Protein AF-A0A356ZBE6-F1 (afdb_monomer_lite)

Foldseek 3Di:
DDVVVVVCCVPPVVVVVLVVLLVQLVVCCVPPPVDDLVVSCVSSVHDSVSSVVSVVVVVVVVD

pLDDT: mean 93.41, std 5.54, range [58.69, 97.06]

Sequence (63 aa):
MNQLFTIMERFAPEAIEIMEVRYQVLRQILHNAPVGRRQIARNTGCSERLVRTEVDTLRERGA

Structure (mmCIF, N/CA/C/O backbone):
data_AF-A0A356ZBE6-F1
#
_entry.id   AF-A0A356ZBE6-F1
#
loop_
_atom_site.group_PDB
_atom_site.id
_atom_site.type_symbol
_atom_site.label_atom_id
_atom_site.label_alt_id
_atom_site.label_comp_id
_atom_site.label_asym_id
_atom_site.label_entity_id
_atom_site.label_seq_id
_atom_site.pdbx_PDB_ins_code
_atom_site.Cartn_x
_atom_site.Cartn_y
_atom_site.Cartn_z
_atom_site.occupancy
_atom_site.B_iso_or_equiv
_atom_site.auth_seq_id
_atom_site.auth_comp_id
_atom_site.auth_asym_id
_atom_site.auth_atom_id
_atom_site.pdbx_PDB_model_num
ATOM 1 N N . MET A 1 1 ? -23.650 -3.424 4.459 1.00 58.69 1 MET A N 1
ATOM 2 C CA . MET A 1 1 ? -22.257 -3.484 4.948 1.00 58.69 1 MET A CA 1
ATOM 3 C C . MET A 1 1 ? -22.010 -4.917 5.402 1.00 58.69 1 MET A C 1
ATOM 5 O O . MET A 1 1 ? -22.849 -5.447 6.120 1.00 58.69 1 MET A O 1
ATOM 9 N N . ASN A 1 2 ? -20.990 -5.595 4.870 1.00 80.50 2 ASN A N 1
ATOM 10 C CA . ASN A 1 2 ? -20.755 -7.019 5.148 1.00 80.50 2 ASN A CA 1
ATOM 11 C C . ASN A 1 2 ? -20.371 -7.194 6.626 1.00 80.50 2 ASN A C 1
ATOM 13 O O . ASN A 1 2 ? -19.461 -6.506 7.079 1.00 80.50 2 ASN A O 1
ATOM 17 N N . GLN A 1 3 ? -21.011 -8.112 7.362 1.00 87.88 3 GLN A N 1
ATOM 18 C CA . GLN A 1 3 ? -20.757 -8.312 8.803 1.00 87.88 3 GLN A CA 1
ATOM 19 C C . GLN A 1 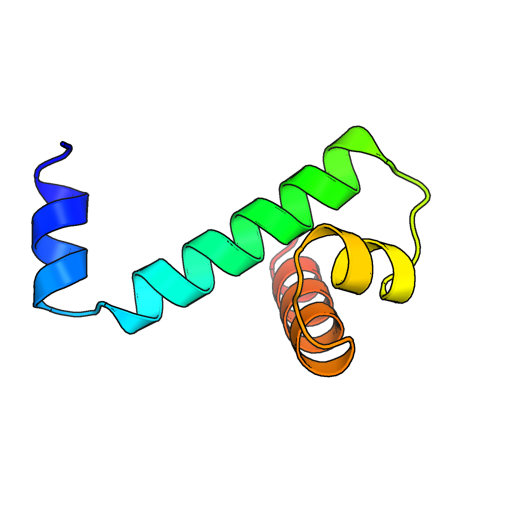3 ? -19.268 -8.528 9.124 1.00 87.88 3 GLN A C 1
ATOM 21 O O . GLN A 1 3 ? -18.777 -8.039 10.137 1.00 87.88 3 GLN A O 1
ATOM 26 N N . LEU A 1 4 ? -18.534 -9.194 8.226 1.00 87.38 4 LEU A N 1
ATOM 27 C CA . LEU A 1 4 ? -17.089 -9.390 8.339 1.00 87.38 4 LEU A CA 1
ATOM 28 C C . LEU A 1 4 ? -16.308 -8.066 8.378 1.00 87.38 4 LEU A C 1
ATOM 30 O O . LEU A 1 4 ? -15.427 -7.912 9.215 1.00 87.38 4 LEU A O 1
ATOM 34 N N . PHE A 1 5 ? -16.641 -7.106 7.510 1.00 87.12 5 PHE A N 1
ATOM 35 C CA . PHE A 1 5 ? -15.971 -5.802 7.484 1.00 87.12 5 PHE A CA 1
ATOM 36 C C . PHE A 1 5 ? -16.244 -5.013 8.759 1.00 87.12 5 PHE A C 1
ATOM 38 O O . PHE A 1 5 ? -15.314 -4.470 9.335 1.00 87.12 5 PHE A O 1
ATOM 45 N N . THR A 1 6 ? -17.478 -5.047 9.262 1.00 91.19 6 THR A N 1
ATOM 46 C CA . THR A 1 6 ? -17.834 -4.391 10.528 1.00 91.19 6 THR A CA 1
ATOM 47 C C . THR A 1 6 ? -17.075 -4.981 11.722 1.00 91.19 6 THR A C 1
ATOM 49 O O . THR A 1 6 ? -16.680 -4.255 12.632 1.00 91.19 6 THR A O 1
ATOM 52 N N . ILE A 1 7 ? -16.844 -6.299 11.735 1.00 93.25 7 ILE A N 1
ATOM 53 C CA . ILE A 1 7 ? -16.032 -6.945 12.776 1.00 93.25 7 ILE A CA 1
ATOM 54 C C . ILE A 1 7 ? -14.559 -6.540 12.638 1.00 93.25 7 ILE A C 1
ATOM 56 O O . ILE A 1 7 ? -13.930 -6.194 13.638 1.00 93.25 7 ILE A O 1
ATOM 60 N N . MET A 1 8 ? -14.017 -6.550 11.418 1.00 92.38 8 MET A N 1
ATOM 61 C CA . MET A 1 8 ? -12.630 -6.151 11.161 1.00 92.38 8 MET A CA 1
ATOM 62 C C . MET A 1 8 ? -12.383 -4.672 11.489 1.00 92.38 8 MET A C 1
ATOM 64 O O . MET A 1 8 ? -11.385 -4.379 12.130 1.00 92.38 8 MET A O 1
ATOM 68 N N . GLU A 1 9 ? -13.311 -3.764 11.178 1.00 92.19 9 GLU A N 1
ATOM 69 C CA . GLU A 1 9 ? -13.246 -2.338 11.551 1.00 92.19 9 GLU A CA 1
ATOM 70 C C . GLU A 1 9 ? -13.134 -2.144 13.065 1.00 92.19 9 GLU A C 1
ATOM 72 O O . GLU A 1 9 ? -12.455 -1.236 13.536 1.00 92.19 9 GLU A O 1
ATOM 77 N N . ARG A 1 10 ? -13.791 -3.009 13.843 1.00 93.44 10 ARG A N 1
ATOM 78 C CA . ARG A 1 10 ? -13.822 -2.894 15.301 1.00 93.44 10 ARG A CA 1
ATOM 79 C C . ARG A 1 10 ? -12.623 -3.542 15.991 1.00 93.44 10 ARG A C 1
ATOM 81 O O . ARG A 1 10 ? -12.247 -3.092 17.069 1.00 93.44 10 ARG A O 1
ATOM 88 N N . PHE A 1 11 ? -12.082 -4.620 15.425 1.00 94.12 11 PHE A N 1
ATOM 89 C CA . PHE A 1 11 ? -11.024 -5.418 16.054 1.00 94.12 11 PHE A CA 1
ATOM 90 C C . PHE A 1 11 ? -9.629 -5.181 15.459 1.00 94.12 11 PHE A C 1
ATOM 92 O O . PHE A 1 11 ? -8.647 -5.248 16.190 1.00 94.12 11 PHE A O 1
ATOM 99 N N . ALA A 1 12 ? -9.541 -4.930 14.154 1.00 95.50 12 ALA A N 1
ATOM 100 C CA . ALA A 1 12 ? -8.291 -4.764 13.412 1.00 95.50 12 ALA A CA 1
ATOM 101 C C . ALA A 1 12 ? -8.431 -3.677 12.323 1.00 95.50 12 ALA A C 1
ATOM 103 O O . ALA A 1 12 ? -8.319 -3.983 11.128 1.00 95.50 12 ALA A O 1
ATOM 104 N N . PRO A 1 13 ? -8.705 -2.416 12.705 1.00 93.75 13 PRO A N 1
ATOM 105 C CA . PRO A 1 13 ? -8.881 -1.317 11.755 1.00 93.75 13 PRO A CA 1
ATOM 106 C C . PRO A 1 13 ? -7.656 -1.112 10.850 1.00 93.75 13 PRO A C 1
ATOM 108 O O . PRO A 1 13 ? -7.806 -0.853 9.657 1.00 93.75 13 PRO A O 1
ATOM 111 N N . GLU A 1 14 ? -6.445 -1.344 11.357 1.00 94.94 14 GLU A N 1
ATOM 112 C CA . GLU A 1 14 ? -5.196 -1.203 10.598 1.00 94.94 14 GLU A CA 1
ATOM 113 C C . GLU A 1 14 ? -5.106 -2.219 9.450 1.00 94.94 14 GLU A C 1
ATOM 115 O O . GLU A 1 14 ? -4.525 -1.944 8.399 1.00 94.94 14 GLU A O 1
ATOM 120 N N . ALA A 1 15 ? -5.701 -3.406 9.618 1.00 93.00 15 ALA A N 1
ATOM 121 C CA . ALA A 1 15 ? -5.739 -4.411 8.561 1.00 93.00 15 ALA A CA 1
ATOM 122 C C . ALA A 1 15 ? -6.613 -3.955 7.386 1.00 93.00 15 ALA A C 1
ATOM 124 O O . ALA A 1 15 ? -6.281 -4.243 6.234 1.00 93.00 15 ALA A O 1
ATOM 125 N N . ILE A 1 16 ? -7.696 -3.223 7.666 1.00 93.50 16 ILE A N 1
ATOM 126 C CA . ILE A 1 16 ? -8.550 -2.634 6.631 1.00 93.50 16 ILE A CA 1
ATOM 127 C C . ILE A 1 16 ? -7.803 -1.523 5.905 1.00 93.50 16 ILE A C 1
ATOM 129 O O . ILE A 1 16 ? -7.769 -1.552 4.677 1.00 93.50 16 ILE A O 1
ATOM 133 N N . GLU A 1 17 ? -7.126 -0.627 6.626 1.00 92.12 17 GLU A N 1
ATOM 134 C CA . GLU A 1 17 ? -6.316 0.434 6.011 1.00 92.12 17 GLU A CA 1
ATOM 135 C C . GLU A 1 17 ? -5.251 -0.141 5.062 1.00 92.12 17 GLU A C 1
ATOM 137 O O . GLU A 1 17 ? -5.115 0.293 3.915 1.00 92.12 17 GLU A O 1
ATOM 142 N N . ILE A 1 18 ? -4.533 -1.186 5.489 1.00 94.56 18 ILE A N 1
ATOM 143 C CA . ILE A 1 18 ? -3.548 -1.874 4.640 1.00 94.56 18 ILE A CA 1
ATOM 144 C C . ILE A 1 18 ? -4.226 -2.494 3.411 1.00 94.56 18 ILE A C 1
ATOM 146 O O . ILE A 1 18 ? -3.691 -2.430 2.299 1.00 94.56 18 ILE A O 1
ATOM 150 N N . MET A 1 19 ? -5.393 -3.115 3.591 1.00 94.12 19 MET A N 1
ATOM 151 C CA . MET A 1 19 ? -6.117 -3.757 2.498 1.00 94.12 19 MET A CA 1
ATOM 152 C C . MET A 1 19 ? -6.607 -2.736 1.466 1.00 94.12 19 MET A C 1
ATOM 154 O O . MET A 1 19 ? -6.497 -2.992 0.265 1.00 94.12 19 MET A O 1
ATOM 158 N N . GLU A 1 20 ? -7.072 -1.568 1.908 1.00 93.81 20 GLU A N 1
ATOM 159 C CA . GLU A 1 20 ? -7.447 -0.460 1.031 1.00 93.81 20 GLU A CA 1
ATOM 160 C C . GLU A 1 20 ? -6.258 0.032 0.205 1.00 93.81 20 GLU A C 1
ATOM 162 O O . GLU A 1 20 ? -6.368 0.134 -1.020 1.00 93.81 20 GLU A O 1
ATOM 167 N N . VAL A 1 21 ? -5.100 0.260 0.835 1.00 95.31 21 VAL A N 1
ATOM 168 C CA . VAL A 1 21 ? -3.883 0.691 0.128 1.00 95.31 21 VAL A CA 1
ATOM 169 C C . VAL A 1 21 ? -3.471 -0.343 -0.920 1.00 95.31 21 VAL A C 1
ATOM 171 O O . VAL A 1 21 ? -3.225 0.008 -2.077 1.00 95.31 21 VAL A O 1
ATOM 174 N N . ARG A 1 22 ? -3.435 -1.630 -0.558 1.00 96.19 22 ARG A N 1
ATOM 175 C CA . ARG A 1 22 ? -3.078 -2.711 -1.493 1.00 96.19 22 ARG A CA 1
ATOM 176 C C . ARG A 1 22 ? -4.047 -2.804 -2.656 1.00 96.19 22 ARG A C 1
ATOM 178 O O . ARG A 1 22 ? -3.611 -2.925 -3.800 1.00 96.19 22 ARG A O 1
ATOM 185 N N . TYR A 1 23 ? -5.343 -2.718 -2.375 1.00 95.81 23 TYR A N 1
ATOM 186 C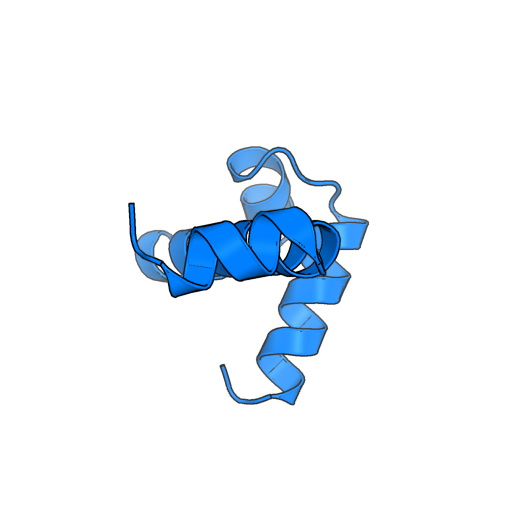 CA . TYR A 1 23 ? -6.368 -2.719 -3.408 1.00 95.81 23 TYR A CA 1
ATOM 187 C C . TYR A 1 23 ? -6.177 -1.548 -4.375 1.00 95.81 23 TYR A C 1
ATOM 189 O O . TYR A 1 23 ? -6.188 -1.746 -5.589 1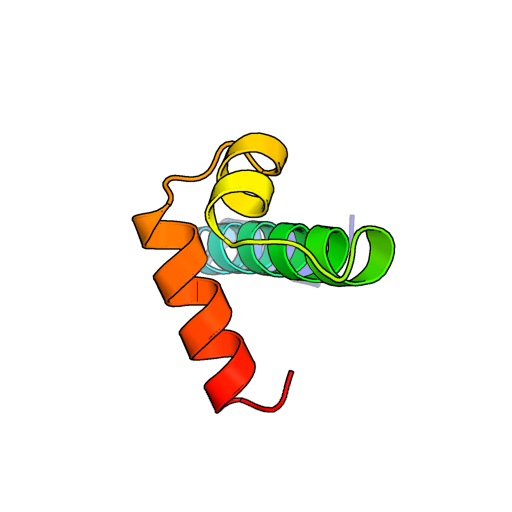.00 95.81 23 TYR A O 1
ATOM 197 N N . GLN A 1 24 ? -5.935 -0.340 -3.861 1.00 95.94 24 GLN A N 1
ATOM 198 C CA . GLN A 1 24 ? -5.677 0.829 -4.697 1.00 95.94 24 GLN A CA 1
ATOM 199 C C . GLN A 1 24 ? -4.419 0.654 -5.554 1.00 95.94 24 GLN A C 1
ATOM 201 O O . GLN A 1 24 ? -4.467 0.933 -6.752 1.00 95.94 24 GLN A O 1
ATOM 206 N N . VAL A 1 25 ? -3.318 0.150 -4.986 1.00 95.94 25 VAL A N 1
ATOM 207 C CA . VAL A 1 25 ? -2.075 -0.133 -5.723 1.00 95.94 25 VAL A CA 1
ATOM 208 C C . VAL A 1 25 ? -2.318 -1.139 -6.850 1.00 95.94 25 VAL A C 1
ATOM 210 O O . VAL A 1 25 ? -1.994 -0.848 -8.002 1.00 95.94 25 VAL A O 1
ATOM 213 N N . LEU A 1 26 ? -2.934 -2.286 -6.552 1.00 96.12 26 LEU A N 1
ATOM 214 C CA . LEU A 1 26 ? -3.240 -3.317 -7.550 1.00 96.12 26 LEU A CA 1
ATOM 215 C C . LEU A 1 26 ? -4.166 -2.784 -8.643 1.00 96.12 26 LEU A C 1
ATOM 217 O O . LEU A 1 26 ? -3.924 -3.013 -9.826 1.00 96.12 26 LEU A O 1
ATOM 221 N N . ARG A 1 27 ? -5.184 -2.004 -8.270 1.00 96.50 27 ARG A N 1
ATOM 222 C CA . ARG A 1 27 ? -6.104 -1.367 -9.216 1.00 96.50 27 ARG A CA 1
ATOM 223 C C . ARG A 1 27 ? -5.386 -0.381 -10.139 1.00 96.50 27 ARG A C 1
ATOM 225 O O . ARG A 1 27 ? -5.679 -0.344 -11.332 1.00 96.50 27 ARG A O 1
ATOM 232 N N . GLN A 1 28 ? -4.440 0.402 -9.618 1.00 96.06 28 GLN A N 1
ATOM 233 C CA . GLN A 1 28 ? -3.626 1.305 -10.437 1.00 96.06 28 GLN A CA 1
ATOM 234 C C . GLN A 1 28 ? -2.743 0.537 -11.424 1.00 96.06 28 GLN A C 1
ATOM 236 O O . GLN A 1 28 ? -2.641 0.955 -12.576 1.00 96.06 28 GLN A O 1
ATOM 241 N N . ILE A 1 29 ? -2.140 -0.576 -10.999 1.00 94.88 29 ILE A N 1
ATOM 242 C CA . ILE A 1 29 ? -1.327 -1.437 -11.869 1.00 94.88 29 ILE A CA 1
ATOM 243 C C . ILE A 1 29 ? -2.201 -2.059 -12.963 1.00 94.88 29 ILE A C 1
ATOM 245 O O . ILE A 1 29 ? -1.865 -1.940 -14.138 1.00 94.88 29 ILE A O 1
ATOM 249 N N . LEU A 1 30 ? -3.343 -2.646 -12.596 1.00 96.19 30 LEU A N 1
ATOM 250 C CA . LEU A 1 30 ? -4.258 -3.321 -13.520 1.00 96.19 30 LEU A CA 1
ATOM 251 C C . LEU A 1 30 ? -4.715 -2.416 -14.671 1.00 96.19 30 LEU A C 1
ATOM 253 O O . LEU A 1 30 ? -4.790 -2.865 -15.810 1.00 96.19 30 LEU A O 1
ATOM 257 N N . HIS A 1 31 ? -5.030 -1.153 -14.383 1.00 96.62 31 HIS A N 1
ATOM 258 C CA . HIS A 1 31 ? -5.591 -0.245 -15.386 1.00 96.62 31 HIS A CA 1
ATOM 259 C C . HIS A 1 31 ? -4.553 0.578 -16.155 1.00 96.62 31 HIS A C 1
ATOM 261 O O . HIS A 1 31 ? -4.864 1.044 -17.246 1.00 96.62 31 HIS A O 1
ATOM 267 N N . ASN A 1 32 ? -3.352 0.785 -15.603 1.00 95.94 32 ASN A N 1
ATOM 268 C CA . ASN A 1 32 ? -2.388 1.743 -16.158 1.00 95.94 32 ASN A CA 1
ATOM 269 C C . ASN A 1 32 ? -1.032 1.123 -16.522 1.00 95.94 32 ASN A C 1
ATOM 271 O O . ASN A 1 32 ? -0.107 1.861 -16.858 1.00 95.94 32 ASN A O 1
ATO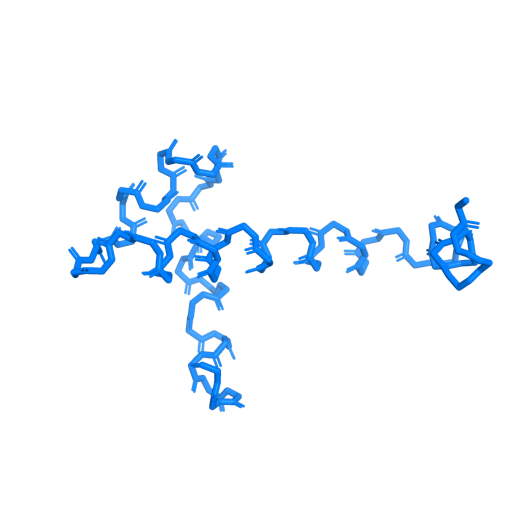M 275 N N . ALA A 1 33 ? -0.870 -0.200 -16.431 1.00 92.19 33 ALA A N 1
ATOM 276 C CA . ALA A 1 33 ? 0.383 -0.843 -16.812 1.00 92.19 33 ALA A CA 1
ATOM 277 C C . ALA A 1 33 ? 0.738 -0.592 -18.300 1.00 92.19 33 ALA A C 1
ATOM 279 O O . ALA A 1 33 ? -0.143 -0.682 -19.156 1.00 92.19 33 ALA A O 1
ATOM 280 N N . PRO A 1 34 ? 2.025 -0.336 -18.625 1.00 94.31 34 PRO A N 1
ATOM 281 C CA . PRO A 1 34 ? 3.163 -0.239 -17.706 1.00 94.31 34 PRO A CA 1
ATOM 282 C C . PRO A 1 34 ? 3.188 1.101 -16.943 1.00 94.31 34 PRO A C 1
ATOM 284 O O . PRO A 1 34 ? 3.211 2.173 -17.539 1.00 94.31 34 PRO A O 1
ATOM 287 N N . VAL A 1 35 ? 3.250 1.042 -15.606 1.00 94.69 35 VAL A N 1
ATOM 288 C CA . VAL A 1 35 ? 3.229 2.221 -14.723 1.00 94.69 35 VAL A CA 1
ATOM 289 C C . VAL A 1 35 ? 4.358 2.164 -13.692 1.00 94.69 35 VAL A C 1
ATOM 291 O O . VAL A 1 35 ? 4.658 1.118 -13.120 1.00 94.69 35 VAL A O 1
ATOM 294 N N . GLY A 1 36 ? 5.003 3.306 -13.442 1.00 94.69 36 GLY A N 1
ATOM 295 C CA . GLY A 1 36 ? 6.055 3.431 -12.431 1.00 94.69 36 GLY A CA 1
ATOM 296 C C . GLY A 1 36 ? 5.511 3.690 -11.022 1.00 94.69 36 GLY A C 1
ATOM 297 O O . GLY A 1 36 ? 4.491 4.356 -10.848 1.00 94.69 36 GLY A O 1
ATOM 298 N N . ARG A 1 37 ? 6.250 3.255 -9.991 1.00 93.75 37 ARG A N 1
ATOM 299 C CA . ARG A 1 37 ? 5.863 3.392 -8.566 1.00 93.75 37 ARG A CA 1
ATOM 300 C C . ARG A 1 37 ? 5.565 4.838 -8.145 1.00 93.75 37 ARG A C 1
ATOM 302 O O . ARG A 1 37 ? 4.647 5.070 -7.369 1.00 93.75 37 ARG A O 1
ATOM 309 N N . ARG A 1 38 ? 6.290 5.814 -8.707 1.00 95.50 38 ARG A N 1
ATOM 310 C CA . ARG A 1 38 ? 6.045 7.252 -8.490 1.00 95.50 38 ARG A CA 1
ATOM 311 C C . ARG A 1 38 ? 4.664 7.688 -8.973 1.00 95.50 38 ARG A C 1
ATOM 313 O O . ARG A 1 38 ? 3.987 8.452 -8.293 1.00 95.50 38 ARG A O 1
ATOM 320 N N . GLN A 1 39 ? 4.240 7.203 -10.139 1.00 95.88 39 GLN A N 1
ATOM 321 C CA . GLN A 1 39 ? 2.926 7.538 -10.679 1.00 95.88 39 GLN A CA 1
ATOM 322 C C . GLN A 1 39 ? 1.814 6.867 -9.867 1.00 95.88 39 GLN A C 1
ATOM 324 O O . GLN A 1 39 ? 0.811 7.5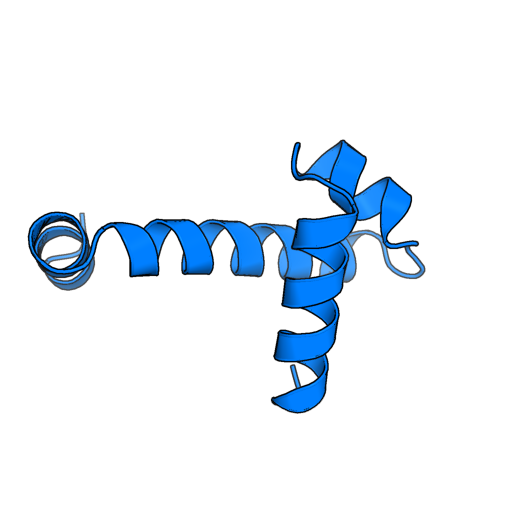13 -9.582 1.00 95.88 39 GLN A O 1
ATOM 329 N N . ILE A 1 40 ? 2.023 5.623 -9.419 1.00 95.88 40 ILE A N 1
ATOM 330 C CA . ILE A 1 40 ? 1.097 4.938 -8.503 1.00 95.88 40 ILE A CA 1
ATOM 331 C C . ILE A 1 40 ? 0.935 5.754 -7.214 1.00 95.88 40 ILE A C 1
ATOM 333 O O . ILE A 1 40 ? -0.189 6.061 -6.844 1.00 95.88 40 ILE A O 1
ATOM 337 N N . ALA A 1 41 ? 2.036 6.184 -6.587 1.00 96.81 41 ALA A N 1
ATOM 338 C CA . ALA A 1 41 ? 2.007 6.996 -5.367 1.00 96.81 41 ALA A CA 1
ATOM 339 C C . ALA A 1 41 ? 1.235 8.311 -5.542 1.00 96.81 41 ALA A C 1
ATOM 341 O O . ALA A 1 41 ? 0.399 8.650 -4.706 1.00 96.81 41 ALA A O 1
ATOM 342 N N . ARG A 1 42 ? 1.439 9.018 -6.664 1.00 96.25 42 ARG A N 1
ATOM 343 C CA . ARG A 1 42 ? 0.647 10.217 -6.986 1.00 96.25 42 ARG A CA 1
ATOM 344 C C . ARG A 1 42 ? -0.841 9.906 -7.143 1.00 96.25 42 ARG A C 1
ATOM 346 O O . ARG A 1 42 ? -1.660 10.693 -6.687 1.00 96.25 42 ARG A O 1
ATOM 353 N N . ASN A 1 43 ? -1.185 8.783 -7.772 1.00 93.69 43 ASN A N 1
ATOM 354 C CA . ASN A 1 43 ? -2.575 8.420 -8.047 1.00 93.69 43 ASN A CA 1
ATOM 355 C C . ASN A 1 43 ? -3.321 7.885 -6.814 1.00 93.69 43 ASN A C 1
ATOM 357 O O . ASN A 1 43 ? -4.534 8.051 -6.735 1.00 93.69 43 ASN A O 1
ATOM 361 N N . THR A 1 44 ? -2.630 7.232 -5.875 1.00 93.69 44 THR A N 1
ATOM 362 C CA . THR A 1 44 ? -3.227 6.722 -4.627 1.00 93.69 44 THR A CA 1
ATOM 363 C C . THR A 1 44 ? -3.127 7.712 -3.465 1.00 93.69 44 THR A C 1
ATOM 365 O O . THR A 1 44 ? -3.692 7.469 -2.407 1.00 93.69 44 THR A O 1
ATOM 368 N N . GLY A 1 45 ? -2.389 8.819 -3.622 1.00 94.56 45 GLY A N 1
ATOM 369 C CA . GLY A 1 45 ? -2.115 9.761 -2.531 1.00 94.56 45 GLY A CA 1
ATOM 370 C C . GLY A 1 45 ? -1.176 9.201 -1.453 1.00 94.56 45 GLY A C 1
ATOM 371 O O . GLY A 1 45 ? -1.028 9.793 -0.387 1.00 94.56 45 GLY A O 1
ATOM 372 N N . CYS A 1 46 ? -0.531 8.062 -1.714 1.00 94.62 46 CYS A N 1
ATOM 373 C CA 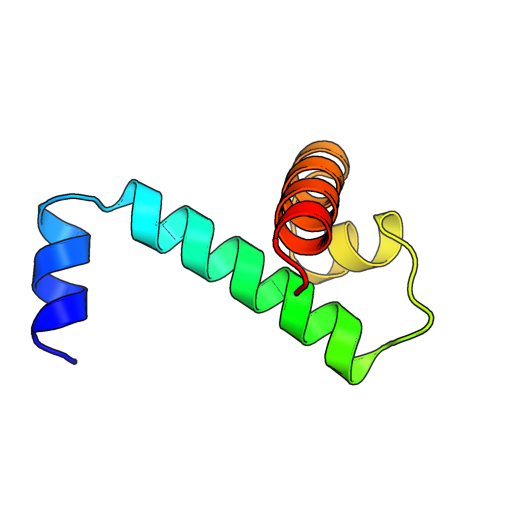. CYS A 1 46 ? 0.416 7.436 -0.799 1.00 94.62 46 CYS A CA 1
ATOM 374 C C . CYS A 1 46 ? 1.824 8.026 -0.954 1.00 94.62 46 CYS A C 1
ATOM 376 O O . CYS A 1 46 ? 2.187 8.583 -1.989 1.00 94.62 46 CYS A O 1
ATOM 378 N N . SER A 1 47 ? 2.681 7.817 0.048 1.00 96.00 47 SER A N 1
ATOM 379 C CA . SER A 1 47 ? 4.113 8.082 -0.123 1.00 96.00 47 SER A CA 1
ATOM 380 C C . SER A 1 47 ? 4.753 7.072 -1.084 1.00 96.00 47 SER A C 1
ATOM 382 O O . SER A 1 47 ? 4.379 5.897 -1.106 1.00 96.00 47 SER A O 1
ATOM 384 N N . GLU A 1 48 ? 5.785 7.490 -1.828 1.00 95.25 48 GLU A N 1
ATOM 385 C CA . GLU A 1 48 ? 6.553 6.569 -2.684 1.00 95.25 48 GLU A CA 1
ATOM 386 C C . GLU A 1 48 ? 7.134 5.390 -1.883 1.00 95.25 48 GLU A C 1
ATOM 388 O O . GLU A 1 48 ? 7.188 4.265 -2.379 1.00 95.25 48 GLU A O 1
ATOM 393 N N . ARG A 1 49 ? 7.532 5.631 -0.624 1.00 96.19 49 ARG A N 1
ATOM 394 C CA . ARG A 1 49 ? 8.043 4.593 0.281 1.00 96.19 49 ARG A CA 1
ATOM 395 C C . ARG A 1 49 ? 6.976 3.545 0.594 1.00 96.19 49 ARG A C 1
ATOM 397 O O . ARG A 1 49 ? 7.298 2.363 0.544 1.00 96.19 49 ARG A O 1
ATOM 404 N N . LEU A 1 50 ? 5.747 3.968 0.899 1.00 95.56 50 LEU A N 1
ATOM 405 C CA . LEU A 1 50 ? 4.640 3.053 1.181 1.00 95.56 50 LEU A CA 1
ATOM 406 C C . LEU A 1 50 ? 4.302 2.219 -0.057 1.00 95.56 50 LEU A C 1
ATOM 408 O O . LEU A 1 50 ? 4.264 0.998 0.028 1.00 95.56 50 LEU A O 1
ATOM 412 N N . VAL A 1 51 ? 4.167 2.859 -1.223 1.00 96.38 51 VAL A N 1
ATOM 413 C CA . VAL A 1 51 ? 3.906 2.141 -2.481 1.00 96.38 51 VAL A CA 1
ATOM 414 C C . VAL A 1 51 ? 5.012 1.142 -2.788 1.00 96.38 51 VAL A C 1
ATOM 416 O O . VAL A 1 51 ? 4.719 0.030 -3.209 1.00 96.38 51 VAL A O 1
ATOM 419 N N . ARG A 1 52 ? 6.281 1.498 -2.561 1.00 95.69 52 ARG A N 1
ATOM 420 C CA . ARG A 1 52 ? 7.391 0.555 -2.723 1.00 95.69 52 ARG A CA 1
ATOM 421 C C . ARG A 1 52 ? 7.214 -0.665 -1.820 1.00 95.69 52 ARG A C 1
ATOM 423 O O . ARG A 1 52 ? 7.248 -1.771 -2.342 1.00 95.69 52 ARG A O 1
ATOM 430 N N . THR A 1 53 ? 6.992 -0.459 -0.522 1.00 97.06 53 THR A N 1
ATOM 431 C CA . THR A 1 53 ? 6.796 -1.556 0.437 1.00 97.06 53 THR A CA 1
ATOM 432 C C . THR A 1 53 ? 5.635 -2.458 0.029 1.00 97.06 53 THR A C 1
ATOM 434 O O . THR A 1 53 ? 5.802 -3.675 -0.005 1.00 97.06 53 THR A O 1
ATOM 437 N N . GLU A 1 54 ? 4.479 -1.890 -0.325 1.00 95.88 54 GLU A N 1
ATOM 438 C CA . GLU A 1 54 ? 3.311 -2.693 -0.694 1.00 95.88 54 GLU A CA 1
ATOM 439 C C . GLU A 1 54 ? 3.512 -3.431 -2.017 1.00 95.88 54 GLU A C 1
ATOM 441 O O . GLU A 1 54 ? 3.195 -4.612 -2.096 1.00 95.88 54 GLU A O 1
ATOM 446 N N . VAL A 1 55 ? 4.089 -2.789 -3.039 1.00 95.44 55 VAL A N 1
ATOM 447 C CA . VAL A 1 55 ? 4.397 -3.448 -4.320 1.00 95.44 55 VAL A CA 1
ATOM 448 C C . VAL A 1 55 ? 5.394 -4.591 -4.129 1.00 95.44 55 VAL A C 1
ATOM 450 O O . VAL A 1 55 ? 5.186 -5.664 -4.689 1.00 95.44 55 VAL A O 1
ATOM 453 N N . ASP A 1 56 ? 6.453 -4.385 -3.343 1.00 96.31 56 ASP A N 1
ATOM 454 C CA . ASP A 1 56 ? 7.447 -5.429 -3.077 1.00 96.31 56 ASP A CA 1
ATOM 455 C C . ASP A 1 56 ? 6.803 -6.589 -2.283 1.00 96.31 56 ASP A C 1
ATOM 457 O O . ASP A 1 56 ? 6.925 -7.744 -2.687 1.00 96.31 56 ASP A O 1
ATOM 461 N N . THR A 1 57 ? 5.995 -6.287 -1.257 1.00 96.31 57 THR A N 1
ATOM 462 C CA . THR A 1 57 ? 5.251 -7.295 -0.470 1.00 96.31 57 THR A CA 1
ATOM 463 C C . THR A 1 57 ? 4.262 -8.093 -1.325 1.00 96.31 57 THR A C 1
ATOM 465 O O . THR A 1 57 ? 4.125 -9.305 -1.163 1.00 96.31 57 THR A O 1
ATOM 468 N N . LEU A 1 58 ? 3.529 -7.424 -2.219 1.00 94.62 58 LEU A N 1
ATOM 469 C CA . LEU A 1 58 ? 2.566 -8.061 -3.122 1.00 94.62 58 LEU A CA 1
ATOM 470 C C . LEU A 1 58 ? 3.282 -8.978 -4.117 1.00 94.62 58 LEU A C 1
ATOM 472 O O . LEU A 1 58 ? 2.884 -10.131 -4.286 1.00 94.62 58 LEU A O 1
ATOM 476 N N . ARG A 1 59 ? 4.392 -8.505 -4.689 1.00 94.25 59 ARG A N 1
ATOM 477 C CA . ARG A 1 59 ? 5.222 -9.279 -5.613 1.00 94.25 59 ARG A CA 1
ATOM 478 C C . ARG A 1 59 ? 5.805 -10.532 -4.959 1.00 94.25 59 ARG A C 1
ATOM 480 O O . ARG A 1 59 ? 5.801 -11.593 -5.575 1.00 94.25 59 ARG A O 1
ATOM 487 N N . GLU A 1 60 ? 6.278 -10.434 -3.717 1.00 96.75 60 GLU A N 1
ATOM 488 C CA . GLU A 1 60 ? 6.776 -11.582 -2.940 1.00 96.75 60 GLU A CA 1
ATOM 489 C C . GLU A 1 60 ? 5.698 -12.649 -2.694 1.00 96.75 60 GLU A C 1
ATOM 491 O O . GLU A 1 60 ? 6.013 -13.828 -2.546 1.00 96.75 60 GLU A O 1
ATOM 496 N N . ARG A 1 61 ? 4.421 -12.253 -2.684 1.00 93.06 61 ARG A N 1
ATOM 497 C CA . ARG A 1 61 ? 3.266 -13.144 -2.490 1.00 93.06 61 ARG A CA 1
ATOM 498 C C . ARG A 1 61 ? 2.662 -13.664 -3.800 1.00 93.06 61 ARG A C 1
ATOM 500 O O . ARG A 1 61 ? 1.653 -14.362 -3.748 1.00 93.06 61 ARG A O 1
ATOM 507 N N . GLY A 1 62 ? 3.264 -13.348 -4.949 1.00 89.12 62 GLY A N 1
ATOM 508 C CA . GLY A 1 62 ? 2.811 -13.803 -6.267 1.00 89.12 62 GLY A CA 1
ATOM 509 C C . GLY A 1 62 ? 1.571 -13.082 -6.802 1.00 89.12 62 GLY A C 1
ATOM 510 O O . GLY A 1 62 ? 0.892 -13.637 -7.665 1.00 89.12 62 GLY A O 1
ATOM 511 N N . ALA A 1 63 ? 1.267 -11.892 -6.275 1.00 79.25 63 ALA A N 1
ATOM 512 C CA . ALA A 1 63 ? 0.219 -11.017 -6.800 1.00 79.25 63 ALA A CA 1
ATOM 513 C C . ALA A 1 63 ? 0.690 -10.206 -8.017 1.00 79.25 63 ALA A C 1
ATOM 515 O O . ALA A 1 63 ? 1.910 -9.928 -8.124 1.00 79.25 63 ALA A O 1
#

Secondary structure (DSSP, 8-state):
--HHHHHHHHH-HHHHHHHHHHHHHHHHHHHH-S--HHHHHHHHT--HHHHHHHHHHHHHTT-

Radius of gyration: 12.89 Å; chains: 1; bounding box: 30×24×34 Å